Protein AF-A0A023UBC6-F1 (afdb_monomer_lite)

InterPro domains:
  IPR020471 Aldo-keto reductase [PR00069] (31-60)
  IPR020471 Aldo-keto reductase [PR00069] (75-96)
  IPR020471 Aldo-keto reductase [PTHR43827] (3-96)
  IPR023210 NADP-dependent oxidoreductase domain [PF00248] (1-68)
  IPR036812 NAD(P)-dependent oxidoreductase domain superfamily [G3DSA:3.20.20.100] (1-96)
  IPR036812 NAD(P)-dependent oxidoreductase domain superfamily [SSF51430] (1-95)

Organism: Drosophila pseudoobscura pseudoobscura (NCBI:txid46245)

Secondary structure (DSSP, 8-state):
-TTSS-S---EES--HHHHHHHHHH-SS--SEEEEE-BTTB--HHHHHHHHHTTPEEEEESTT---BTTTTBSHHHHSHHHHHHHHHHT--HHHH-

Sequence (96 aa):
VKLGMVRSIGLSNFNMEQVQRVIQCSSSKPVVNQVEVWPGFLQKDLVDYCRYNGIVVTAYSPFGQPNRENHSPTYFFSEGMKRLVKKYKKTSGQIV

pLDDT: mean 96.31, std 2.42, range [87.44, 98.81]

Radius of gyration: 17.17 Å; chains: 1; bounding box: 40×23×48 Å

Foldseek 3Di:
DVVPPDPFAAAEPDALVRLVVCCVPDPHRHQEYEYADEPVRHSVVRCVSCVVVNHHYHHDPHVQPADPVVCPPVVLNDPVLVVVCVVVVDHSVVVD

Structure (mmCIF, N/CA/C/O backbone):
data_AF-A0A023UBC6-F1
#
_entry.id   AF-A0A023UBC6-F1
#
loop_
_atom_site.group_PDB
_atom_site.id
_atom_site.type_symbol
_atom_site.label_atom_id
_atom_site.label_alt_id
_atom_site.label_comp_id
_atom_site.label_asym_id
_atom_site.label_entity_id
_atom_site.label_seq_id
_atom_site.pdbx_PDB_ins_code
_atom_site.Cartn_x
_atom_site.Cartn_y
_atom_site.Cartn_z
_atom_site.occupancy
_atom_site.B_iso_or_equiv
_atom_site.auth_seq_id
_atom_site.auth_comp_id
_atom_site.auth_asym_id
_atom_site.auth_atom_id
_atom_site.pdbx_PDB_model_num
ATOM 1 N N . VAL A 1 1 ? -17.057 7.144 14.342 1.00 90.38 1 VAL A N 1
ATOM 2 C CA . VAL A 1 1 ? -18.067 6.125 13.959 1.00 90.38 1 VAL A CA 1
ATOM 3 C C . VAL A 1 1 ? -19.385 6.316 14.703 1.00 90.38 1 VAL A C 1
ATOM 5 O O . VAL A 1 1 ? -20.372 6.574 14.040 1.00 90.38 1 VAL A O 1
ATOM 8 N N . LYS A 1 2 ? -19.422 6.278 16.047 1.00 93.38 2 LYS A N 1
ATOM 9 C CA . LYS A 1 2 ? -20.675 6.387 16.837 1.00 93.38 2 LYS A CA 1
ATOM 10 C C . LYS A 1 2 ? -21.548 7.613 16.522 1.00 93.38 2 LYS A C 1
ATOM 12 O O . LYS A 1 2 ? -22.760 7.497 16.510 1.00 93.38 2 LYS A O 1
ATOM 17 N N . LEU A 1 3 ? -20.930 8.758 16.223 1.00 96.50 3 LEU A N 1
ATOM 18 C CA . LEU A 1 3 ? -21.635 9.987 15.830 1.00 96.50 3 LEU A CA 1
ATOM 19 C C . LEU A 1 3 ? -22.164 9.975 14.380 1.00 96.50 3 LEU A C 1
ATOM 21 O O . LEU A 1 3 ? -22.684 10.979 13.918 1.00 96.50 3 LEU A O 1
ATOM 25 N N . GLY A 1 4 ? -21.959 8.901 13.611 1.00 96.62 4 GLY A N 1
ATOM 26 C CA . GLY A 1 4 ? -22.412 8.800 12.217 1.00 96.62 4 GLY A CA 1
ATOM 27 C C . GLY A 1 4 ? -21.621 9.624 11.188 1.00 96.62 4 GLY A C 1
ATOM 28 O O . GLY A 1 4 ? -21.862 9.485 9.997 1.00 96.62 4 GLY A O 1
ATOM 29 N N . MET A 1 5 ? -20.639 10.431 11.607 1.00 97.62 5 MET A N 1
ATOM 30 C CA . MET A 1 5 ? -19.865 11.308 10.705 1.00 97.62 5 MET A CA 1
ATOM 31 C C . MET A 1 5 ? -18.929 10.567 9.738 1.00 97.62 5 MET A C 1
ATOM 33 O O . MET A 1 5 ? -18.508 11.118 8.728 1.00 97.62 5 MET A O 1
ATOM 37 N N . VAL A 1 6 ? -18.562 9.326 10.065 1.00 96.94 6 VAL A N 1
ATOM 38 C CA . VAL A 1 6 ? -17.687 8.479 9.246 1.00 96.94 6 VAL A CA 1
ATOM 39 C C . VAL A 1 6 ? -18.208 7.051 9.270 1.00 96.94 6 VAL A C 1
ATOM 41 O O . VAL A 1 6 ? -18.647 6.574 10.321 1.00 96.94 6 VAL A O 1
ATOM 44 N N . ARG A 1 7 ? -18.114 6.362 8.128 1.00 96.44 7 ARG A N 1
ATOM 45 C CA . ARG A 1 7 ? -18.496 4.945 8.006 1.00 96.44 7 ARG A CA 1
ATOM 46 C C . ARG A 1 7 ? -17.457 4.017 8.634 1.00 96.44 7 ARG A C 1
ATOM 48 O O . ARG A 1 7 ? -17.825 3.080 9.331 1.00 96.44 7 ARG A O 1
ATOM 55 N N . SER A 1 8 ? -16.174 4.330 8.444 1.00 96.44 8 SER A N 1
ATOM 56 C CA . SER A 1 8 ? -15.048 3.521 8.917 1.00 96.44 8 SER A CA 1
ATOM 57 C C . SER A 1 8 ? -13.861 4.399 9.317 1.00 96.44 8 SER A C 1
ATOM 59 O O . SER A 1 8 ? -13.783 5.559 8.917 1.00 96.44 8 SER A O 1
ATOM 61 N N . ILE A 1 9 ? -12.936 3.838 10.096 1.00 96.75 9 ILE A N 1
ATOM 62 C CA . ILE A 1 9 ? -11.679 4.479 10.508 1.00 96.75 9 ILE A CA 1
ATOM 63 C C . ILE A 1 9 ? -10.504 3.532 10.251 1.00 96.75 9 ILE A C 1
ATOM 65 O O . ILE A 1 9 ? -10.648 2.313 10.354 1.00 96.75 9 ILE A O 1
ATOM 69 N N . GLY A 1 10 ? -9.348 4.088 9.905 1.00 97.69 10 GLY A N 1
ATOM 70 C CA . GLY A 1 10 ? -8.145 3.331 9.570 1.00 97.69 10 GLY A CA 1
ATOM 71 C C . GLY A 1 10 ? -6.875 4.078 9.958 1.00 97.69 10 GLY A C 1
ATOM 72 O O . GLY A 1 10 ? -6.929 5.110 10.625 1.00 97.69 10 GLY A O 1
ATOM 73 N N . LEU A 1 11 ? -5.745 3.528 9.534 1.00 98.44 11 LEU A N 1
ATOM 74 C CA . LEU A 1 11 ? -4.390 4.000 9.790 1.00 98.44 11 LEU A CA 1
ATOM 75 C C . LEU A 1 11 ? -3.701 4.368 8.469 1.00 98.44 11 LEU A C 1
ATOM 77 O O . LEU A 1 11 ? -4.116 3.931 7.392 1.00 98.44 11 LEU A O 1
ATOM 81 N N . SER A 1 12 ? -2.634 5.158 8.557 1.00 98.50 12 SER A N 1
ATOM 82 C CA . SER A 1 12 ? -1.731 5.433 7.440 1.00 98.50 12 SER A CA 1
ATOM 83 C C . SER A 1 12 ? -0.313 5.603 7.970 1.00 98.50 12 SER A C 1
ATOM 85 O O . SER A 1 12 ? -0.126 6.324 8.949 1.00 98.50 12 SER A O 1
ATOM 87 N N . ASN A 1 13 ? 0.664 4.941 7.346 1.00 98.44 13 ASN A N 1
ATOM 88 C CA . ASN A 1 13 ? 2.072 4.922 7.770 1.00 98.44 13 ASN A CA 1
ATOM 89 C C . ASN A 1 13 ? 2.338 4.273 9.140 1.00 98.44 13 ASN A C 1
ATOM 91 O O . ASN A 1 13 ? 3.257 4.677 9.849 1.00 98.44 13 ASN A O 1
ATOM 95 N N . PHE A 1 14 ? 1.549 3.262 9.524 1.00 98.56 14 PHE A N 1
ATOM 96 C CA . PHE A 1 14 ? 1.768 2.524 10.774 1.00 98.56 14 PHE A CA 1
ATOM 97 C C . PHE A 1 14 ? 2.549 1.237 10.514 1.00 98.56 14 PHE A C 1
ATOM 99 O O . PHE A 1 14 ? 2.168 0.443 9.649 1.00 98.56 14 PHE A O 1
ATOM 106 N N . ASN A 1 15 ? 3.604 1.011 11.298 1.00 98.12 15 ASN A N 1
ATOM 107 C CA . ASN A 1 15 ? 4.350 -0.246 11.304 1.00 98.12 15 ASN A CA 1
ATOM 108 C C . ASN A 1 15 ? 3.633 -1.332 12.136 1.00 98.12 15 ASN A C 1
ATOM 110 O O . ASN A 1 15 ? 2.626 -1.071 12.796 1.00 98.12 15 ASN A O 1
ATOM 114 N N . MET A 1 16 ? 4.160 -2.559 12.124 1.00 97.62 16 MET A N 1
ATOM 115 C CA . MET A 1 16 ? 3.509 -3.717 12.750 1.00 97.62 16 MET A CA 1
ATOM 116 C C . MET A 1 16 ? 3.266 -3.532 14.257 1.00 97.62 16 MET A C 1
ATOM 118 O O . MET A 1 16 ? 2.158 -3.778 14.732 1.00 97.62 16 MET A O 1
ATOM 122 N N . GLU A 1 17 ? 4.260 -3.040 15.000 1.00 97.88 17 GLU A N 1
ATOM 123 C CA . GLU A 1 17 ? 4.150 -2.811 16.448 1.00 97.88 17 GLU A CA 1
ATOM 124 C C . GLU A 1 17 ? 3.111 -1.733 16.782 1.00 97.88 17 GLU A C 1
ATOM 126 O O . GLU A 1 17 ? 2.343 -1.855 17.740 1.00 97.88 17 GLU A O 1
ATOM 131 N N . GLN A 1 18 ? 3.053 -0.673 15.973 1.00 98.19 18 GLN A N 1
ATOM 132 C CA . GLN A 1 18 ? 2.075 0.399 16.137 1.00 98.19 18 GLN A CA 1
ATOM 133 C C . GLN A 1 18 ? 0.657 -0.091 15.821 1.00 98.19 18 GLN A C 1
ATOM 135 O O . GLN A 1 18 ? -0.268 0.216 16.575 1.00 98.19 18 GLN A O 1
ATOM 140 N N . VAL A 1 19 ? 0.477 -0.886 14.758 1.00 98.06 19 VAL A N 1
ATOM 141 C CA . VAL A 1 19 ? -0.816 -1.520 14.445 1.00 98.06 19 VAL A CA 1
ATOM 142 C C . VAL A 1 19 ? -1.254 -2.418 15.603 1.00 98.06 19 VAL A C 1
ATOM 144 O O . VAL A 1 19 ? -2.395 -2.308 16.054 1.00 98.06 19 VAL A O 1
ATOM 147 N N . GLN A 1 20 ? -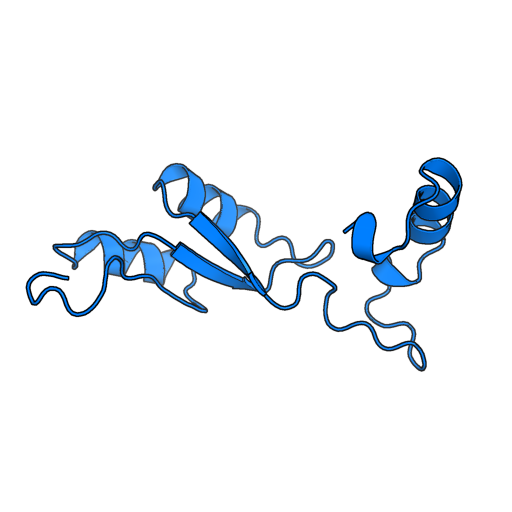0.353 -3.248 16.137 1.00 97.56 20 GLN A N 1
ATOM 148 C CA . GLN A 1 20 ? -0.642 -4.105 17.287 1.00 97.56 20 GLN A CA 1
ATOM 149 C C . GLN A 1 20 ? -1.118 -3.293 18.496 1.00 97.56 20 GLN A C 1
ATOM 151 O O . GLN A 1 20 ? -2.141 -3.622 19.101 1.00 97.56 20 GLN A O 1
ATOM 156 N N . ARG A 1 21 ? -0.419 -2.201 18.819 1.00 97.81 21 ARG A N 1
ATOM 157 C CA . ARG A 1 21 ? -0.786 -1.316 19.931 1.00 97.81 21 ARG A CA 1
ATOM 158 C C . ARG A 1 21 ? -2.165 -0.686 19.730 1.00 97.81 21 ARG A C 1
ATOM 160 O O . ARG A 1 21 ? -2.961 -0.650 20.665 1.00 97.81 21 ARG A O 1
ATOM 167 N N . VAL A 1 22 ? -2.485 -0.236 18.513 1.00 97.31 22 VAL A N 1
ATOM 168 C CA . VAL A 1 22 ? -3.819 0.306 18.196 1.00 97.31 22 VAL A CA 1
ATOM 169 C C . VAL A 1 22 ? -4.903 -0.756 18.372 1.00 97.31 22 VAL A C 1
ATOM 171 O O . VAL A 1 22 ? -5.949 -0.455 18.944 1.00 97.31 22 VAL A O 1
ATOM 174 N N . ILE A 1 23 ? -4.667 -1.993 17.922 1.00 95.94 23 ILE A N 1
ATOM 175 C CA . ILE A 1 23 ? -5.623 -3.097 18.097 1.00 95.94 23 ILE A CA 1
ATOM 176 C C . ILE A 1 23 ? -5.877 -3.366 19.586 1.00 95.94 23 ILE A C 1
ATOM 178 O O . ILE A 1 23 ? -7.024 -3.566 19.975 1.00 95.94 23 ILE A O 1
ATOM 182 N N . GLN A 1 24 ? -4.832 -3.348 20.416 1.00 96.31 24 GLN A N 1
ATOM 183 C CA . GLN A 1 24 ? -4.939 -3.626 21.852 1.00 96.31 24 GLN A CA 1
ATOM 184 C C . GLN A 1 24 ? -5.662 -2.517 22.631 1.00 96.31 24 GLN A C 1
ATOM 186 O O . GLN A 1 24 ? -6.354 -2.810 23.603 1.00 96.31 24 GLN A O 1
ATOM 191 N N . CYS A 1 25 ? -5.509 -1.253 22.226 1.00 94.81 25 CYS A N 1
ATOM 192 C CA . CYS A 1 25 ? -6.041 -0.111 22.976 1.00 94.81 25 CYS A CA 1
ATOM 193 C C . CYS A 1 25 ? -7.364 0.453 22.429 1.00 94.81 25 CYS A C 1
ATOM 195 O O . CYS A 1 25 ? -7.981 1.291 23.086 1.00 94.81 25 CYS A O 1
ATOM 197 N N . SER A 1 26 ? -7.806 0.048 21.235 1.00 89.44 26 SER A N 1
ATOM 198 C CA . SER A 1 26 ? -8.991 0.620 20.583 1.00 89.44 26 SER A CA 1
ATOM 199 C C . SER A 1 26 ? -10.235 -0.256 20.733 1.00 89.44 26 SER A C 1
ATOM 201 O O . SER A 1 26 ? -10.226 -1.437 20.402 1.00 89.44 26 SER A O 1
ATOM 203 N N . SER A 1 27 ? -11.370 0.351 21.100 1.00 87.44 27 SER A N 1
ATOM 204 C CA . SER A 1 27 ? -12.688 -0.308 21.042 1.00 87.44 27 SER A CA 1
ATOM 205 C C . SER A 1 27 ? -13.214 -0.494 19.610 1.00 87.44 27 SER A C 1
ATOM 207 O O . SER A 1 27 ? -14.263 -1.100 19.403 1.00 87.44 27 SER A O 1
ATOM 209 N N . SER A 1 28 ? -12.552 0.087 18.609 1.00 88.94 28 SER A N 1
ATOM 210 C CA . SER A 1 28 ? -12.912 -0.029 17.194 1.00 88.94 28 SER A CA 1
ATOM 211 C C . SER A 1 28 ? -11.670 -0.362 16.385 1.00 88.94 28 SER A C 1
ATOM 213 O O . SER A 1 28 ? -10.781 0.472 16.205 1.00 88.94 28 SER A O 1
ATOM 215 N N . LYS A 1 29 ? -11.612 -1.602 15.906 1.00 92.69 29 LYS A N 1
ATOM 216 C CA . LYS A 1 29 ? -10.501 -2.100 15.103 1.00 92.69 29 LYS A CA 1
ATOM 217 C C . LYS A 1 29 ? -10.372 -1.289 13.801 1.00 92.69 29 LYS A C 1
ATOM 219 O O . LYS A 1 29 ? -11.389 -1.083 13.135 1.00 92.69 29 LYS A O 1
ATOM 224 N N . PRO A 1 30 ? -9.166 -0.818 13.433 1.00 96.88 30 PRO A N 1
ATOM 225 C CA . PRO A 1 30 ? -8.970 -0.107 12.175 1.00 96.88 30 PRO A CA 1
ATOM 226 C C . PRO A 1 30 ? -9.272 -1.033 10.995 1.00 96.88 30 PRO A C 1
ATOM 228 O O . PRO A 1 30 ? -8.914 -2.207 11.025 1.00 96.88 30 PRO A O 1
ATOM 231 N N . VAL A 1 31 ? -9.921 -0.513 9.952 1.00 98.06 31 VAL A N 1
ATOM 232 C CA . VAL A 1 31 ? -10.295 -1.327 8.777 1.00 98.06 31 VAL A CA 1
ATOM 233 C C . VAL A 1 31 ? -9.237 -1.320 7.677 1.00 98.06 31 VAL A C 1
ATOM 235 O O . VAL A 1 31 ? -9.213 -2.217 6.840 1.00 98.06 31 VAL A O 1
ATOM 238 N N . VAL A 1 32 ? -8.378 -0.299 7.664 1.00 98.62 32 VAL A N 1
ATOM 239 C CA . VAL A 1 32 ? -7.350 -0.075 6.643 1.00 98.62 32 VAL A CA 1
ATOM 240 C C . VAL A 1 32 ? -6.044 0.337 7.314 1.00 98.62 32 VAL A C 1
ATOM 242 O O . VAL A 1 32 ? -6.079 1.056 8.312 1.00 98.62 32 VAL A O 1
ATOM 245 N N . ASN A 1 33 ? -4.912 -0.063 6.739 1.00 98.75 33 ASN A N 1
ATOM 246 C CA . ASN A 1 33 ? -3.627 0.608 6.910 1.00 98.75 33 ASN A CA 1
ATOM 247 C C . ASN A 1 33 ? -3.099 1.004 5.522 1.00 98.75 33 ASN A C 1
ATOM 249 O O . ASN A 1 33 ? -2.822 0.139 4.688 1.00 98.75 33 ASN A O 1
ATOM 253 N N . GLN A 1 34 ? -3.023 2.304 5.244 1.00 98.81 34 GLN A N 1
ATOM 254 C CA . GLN A 1 34 ? -2.497 2.819 3.982 1.00 98.81 34 GLN A CA 1
ATOM 255 C C . GLN A 1 34 ? -0.980 3.027 4.101 1.00 98.81 34 GLN A C 1
ATOM 257 O O . GLN A 1 34 ? -0.532 3.836 4.908 1.00 98.81 34 GLN A O 1
ATOM 262 N N . VAL A 1 35 ? -0.183 2.290 3.327 1.00 98.56 35 VAL A N 1
ATOM 263 C CA . VAL A 1 35 ? 1.291 2.278 3.432 1.00 98.56 35 VAL A CA 1
ATOM 264 C C . VAL A 1 35 ? 1.950 2.176 2.055 1.00 98.56 35 VAL A C 1
ATOM 266 O O . VAL A 1 35 ? 1.299 1.798 1.080 1.00 98.56 35 VAL A O 1
ATOM 269 N N . GLU A 1 36 ? 3.235 2.524 1.960 1.00 97.94 36 GLU A N 1
ATOM 270 C CA . GLU A 1 36 ? 3.994 2.421 0.711 1.00 97.94 36 GLU A CA 1
ATOM 271 C C . GLU A 1 36 ? 4.201 0.959 0.338 1.00 97.94 36 GLU A C 1
ATOM 273 O O . GLU A 1 36 ? 4.881 0.231 1.054 1.00 97.94 36 GLU A O 1
ATOM 278 N N . VAL A 1 37 ? 3.634 0.508 -0.776 1.00 97.19 37 VAL A N 1
ATOM 279 C CA . VAL A 1 37 ? 3.848 -0.863 -1.249 1.00 97.19 37 VAL A CA 1
ATOM 280 C C . VAL A 1 37 ? 4.013 -0.840 -2.751 1.00 97.19 37 VAL A C 1
ATOM 282 O O . VAL A 1 37 ? 3.133 -0.374 -3.469 1.00 97.19 37 VAL A O 1
ATOM 285 N N . TRP A 1 38 ? 5.133 -1.367 -3.225 1.00 96.00 38 TRP A N 1
ATOM 286 C CA . TRP A 1 38 ? 5.440 -1.508 -4.646 1.00 96.00 38 TRP A CA 1
ATOM 287 C C . TRP A 1 38 ? 6.434 -2.666 -4.844 1.00 96.00 38 TRP A C 1
ATOM 289 O O . TRP A 1 38 ? 7.006 -3.141 -3.864 1.00 96.00 38 TRP A O 1
ATOM 299 N N . PRO A 1 39 ? 6.667 -3.173 -6.070 1.00 94.38 39 PRO A N 1
ATOM 300 C CA . PRO A 1 39 ? 7.416 -4.419 -6.292 1.00 94.38 39 PRO A CA 1
ATOM 301 C C . PRO A 1 39 ? 8.813 -4.535 -5.651 1.00 94.38 39 PRO A C 1
ATOM 303 O O . PRO A 1 39 ? 9.244 -5.646 -5.355 1.00 94.38 39 PRO A O 1
ATOM 306 N N . GLY A 1 40 ? 9.522 -3.425 -5.422 1.00 92.06 40 GLY A N 1
ATOM 307 C CA . GLY A 1 40 ? 10.809 -3.402 -4.708 1.00 92.06 40 GLY A CA 1
ATOM 308 C C . GLY A 1 40 ? 10.716 -3.015 -3.227 1.00 92.06 40 GLY A C 1
ATOM 309 O O . GLY A 1 40 ? 11.730 -3.025 -2.539 1.00 92.06 40 GLY A O 1
ATOM 310 N N . PHE A 1 41 ? 9.517 -2.719 -2.723 1.00 95.19 41 PHE A N 1
ATOM 311 C CA . PHE A 1 41 ? 9.236 -2.433 -1.318 1.00 95.19 41 PHE A CA 1
ATOM 312 C C . PHE A 1 41 ? 7.895 -3.061 -0.913 1.00 95.19 41 PHE A C 1
ATOM 314 O O . PHE A 1 41 ? 6.869 -2.399 -0.780 1.00 95.19 41 PHE A O 1
ATOM 321 N N . LEU A 1 42 ? 7.891 -4.389 -0.776 1.00 94.38 42 LEU A N 1
ATOM 322 C CA . LEU A 1 42 ? 6.664 -5.170 -0.575 1.00 94.38 42 LEU A CA 1
ATOM 323 C C . LEU A 1 42 ? 6.088 -5.076 0.845 1.00 94.38 42 LEU A C 1
ATOM 325 O O . LEU A 1 42 ? 4.912 -5.370 1.034 1.00 94.38 42 LEU A O 1
ATOM 329 N N . GLN A 1 43 ? 6.922 -4.746 1.839 1.00 96.00 43 GLN A N 1
ATOM 330 C CA . GLN A 1 43 ? 6.570 -4.766 3.266 1.00 96.00 43 GLN A CA 1
ATOM 331 C C . GLN A 1 43 ? 5.825 -6.049 3.696 1.00 96.00 43 GLN A C 1
ATOM 333 O O . GLN A 1 43 ? 4.832 -5.986 4.419 1.00 96.00 43 GLN A O 1
ATOM 338 N N . LYS A 1 44 ? 6.286 -7.220 3.225 1.00 97.12 44 LYS A N 1
ATOM 339 C CA . LYS A 1 44 ? 5.542 -8.491 3.297 1.00 97.12 44 LYS A CA 1
ATOM 340 C C . LYS A 1 44 ? 5.019 -8.805 4.702 1.00 97.12 44 LYS A C 1
ATOM 342 O O . LYS A 1 44 ? 3.838 -9.100 4.837 1.00 97.12 44 LYS A O 1
ATOM 347 N N . ASP A 1 45 ? 5.855 -8.676 5.728 1.00 98.00 45 ASP A N 1
ATOM 348 C CA . ASP A 1 45 ? 5.463 -9.005 7.103 1.00 98.00 45 ASP A CA 1
ATOM 349 C C . ASP A 1 45 ? 4.362 -8.074 7.628 1.00 98.00 45 ASP A C 1
ATOM 351 O O . ASP A 1 45 ? 3.390 -8.536 8.219 1.00 98.00 45 ASP A O 1
ATOM 355 N N . LEU A 1 46 ? 4.447 -6.769 7.339 1.00 98.38 46 LEU A N 1
ATOM 356 C CA . LEU A 1 46 ? 3.396 -5.808 7.687 1.00 98.38 46 LEU A CA 1
ATOM 357 C C . LEU A 1 46 ? 2.097 -6.097 6.926 1.00 98.38 46 LEU A C 1
ATOM 359 O O . LEU A 1 46 ? 1.012 -6.031 7.509 1.00 98.38 46 LEU A O 1
ATOM 363 N N . VAL A 1 47 ? 2.199 -6.408 5.632 1.00 98.25 47 VAL A N 1
ATOM 364 C CA . VAL A 1 47 ? 1.042 -6.715 4.785 1.00 98.25 47 VAL A CA 1
ATOM 365 C C . VAL A 1 47 ? 0.342 -7.979 5.270 1.00 98.25 47 VAL A C 1
ATOM 367 O O . VAL A 1 47 ? -0.882 -7.984 5.425 1.00 98.25 47 VAL A O 1
ATOM 370 N N . ASP A 1 48 ? 1.105 -9.030 5.551 1.00 98.31 48 ASP A N 1
ATOM 371 C CA . ASP A 1 48 ? 0.581 -10.298 6.045 1.00 98.31 48 ASP A CA 1
ATOM 372 C C . ASP A 1 48 ? 0.003 -10.139 7.456 1.00 98.31 48 ASP A C 1
ATOM 374 O O . ASP A 1 48 ? -1.081 -10.655 7.726 1.00 98.31 48 ASP A O 1
ATOM 378 N N . TYR A 1 49 ? 0.636 -9.341 8.323 1.00 98.31 49 TYR A N 1
ATOM 379 C CA . TYR A 1 49 ? 0.099 -9.017 9.644 1.00 98.31 49 TYR A CA 1
ATOM 380 C C . TYR A 1 49 ? -1.231 -8.256 9.563 1.00 98.31 49 TYR A C 1
ATOM 382 O O . TYR A 1 49 ? -2.185 -8.601 10.267 1.00 98.31 49 TYR A O 1
ATOM 390 N N . CYS A 1 50 ? -1.333 -7.247 8.690 1.00 98.38 50 CYS A N 1
ATOM 391 C CA . CYS A 1 50 ? -2.589 -6.531 8.461 1.00 98.38 50 CYS A CA 1
ATOM 392 C C . CYS A 1 50 ? -3.674 -7.495 7.960 1.00 98.38 50 CYS A C 1
ATOM 394 O O . CYS A 1 50 ? -4.757 -7.543 8.544 1.00 98.38 50 CYS A O 1
ATOM 396 N N . ARG A 1 51 ? -3.366 -8.328 6.956 1.00 97.75 51 ARG A N 1
ATOM 397 C CA . ARG A 1 51 ? -4.300 -9.319 6.393 1.00 97.75 51 ARG A CA 1
ATOM 398 C C . ARG A 1 51 ? -4.759 -10.354 7.415 1.00 97.75 51 ARG A C 1
ATOM 400 O O . ARG A 1 51 ? -5.956 -10.614 7.493 1.00 97.75 51 ARG A O 1
ATOM 407 N N . TYR A 1 52 ? -3.845 -10.902 8.215 1.00 98.00 52 TYR A N 1
ATOM 408 C CA . TYR A 1 52 ? -4.167 -11.834 9.300 1.00 98.00 52 TYR A CA 1
ATOM 409 C C . TYR A 1 52 ? -5.143 -11.204 10.298 1.00 98.00 52 TYR A C 1
ATOM 411 O O . TYR A 1 52 ? -6.106 -11.826 10.739 1.00 98.00 52 TYR A O 1
ATOM 419 N N . ASN A 1 53 ? -4.948 -9.919 10.588 1.00 97.38 53 ASN A N 1
ATOM 420 C CA . ASN A 1 53 ? -5.857 -9.147 11.414 1.00 97.38 53 ASN A CA 1
ATOM 421 C C . ASN A 1 53 ? -7.076 -8.618 10.637 1.00 97.38 53 ASN A C 1
ATOM 423 O O . ASN A 1 53 ? -7.797 -7.798 11.183 1.00 97.38 53 ASN A O 1
ATOM 427 N N . GLY A 1 54 ? -7.371 -9.026 9.404 1.00 97.69 54 GLY A N 1
ATOM 428 C CA . GLY A 1 54 ? -8.529 -8.507 8.658 1.00 97.69 54 GLY A CA 1
ATOM 429 C C . GLY A 1 54 ? -8.499 -6.987 8.420 1.00 97.69 54 GLY A C 1
ATOM 430 O O . GLY A 1 54 ? -9.549 -6.367 8.272 1.00 97.69 54 GLY A O 1
ATOM 431 N N . ILE A 1 55 ? -7.308 -6.385 8.422 1.00 98.38 55 ILE A N 1
ATOM 432 C CA . ILE A 1 55 ? -7.053 -4.987 8.071 1.00 98.38 55 ILE A CA 1
ATOM 433 C C . ILE A 1 55 ? -6.649 -4.954 6.597 1.00 98.38 55 ILE A C 1
ATOM 435 O O . ILE A 1 55 ? -5.682 -5.601 6.188 1.00 98.38 55 ILE A O 1
ATOM 439 N N . VAL A 1 56 ? -7.376 -4.187 5.788 1.00 98.50 56 VAL A N 1
ATOM 440 C CA . VAL A 1 56 ? -7.061 -4.013 4.367 1.00 98.50 56 VAL A CA 1
ATOM 441 C C . VAL A 1 56 ? -5.812 -3.147 4.223 1.00 98.50 56 VAL A C 1
ATOM 443 O O . VAL A 1 56 ? -5.695 -2.094 4.845 1.00 98.50 56 VAL A O 1
ATOM 446 N N . VAL A 1 57 ? -4.878 -3.560 3.372 1.00 98.50 57 VAL A N 1
ATOM 447 C CA . VAL A 1 57 ? -3.747 -2.707 3.000 1.00 98.50 57 VAL A CA 1
ATOM 448 C C . VAL A 1 57 ? -4.103 -1.924 1.749 1.00 98.50 57 VAL A C 1
ATOM 450 O O . VAL A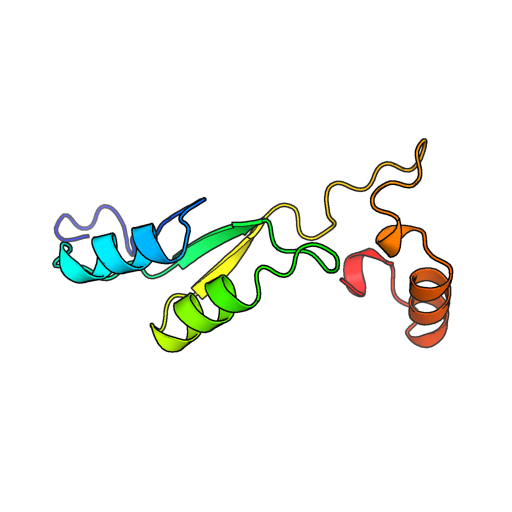 1 57 ? -4.442 -2.515 0.725 1.00 98.50 57 VAL A O 1
ATOM 453 N N . THR A 1 58 ? -3.976 -0.602 1.827 1.00 98.56 58 THR A N 1
ATOM 454 C CA . THR A 1 58 ? -4.061 0.277 0.656 1.00 98.56 58 THR A CA 1
ATOM 455 C C . THR A 1 58 ? -2.655 0.731 0.295 1.00 98.56 58 THR A C 1
ATOM 457 O O . THR A 1 58 ? -2.032 1.468 1.054 1.00 98.56 58 THR A O 1
ATOM 460 N N . ALA A 1 59 ? -2.152 0.294 -0.857 1.00 98.06 59 ALA A N 1
ATOM 461 C CA . ALA A 1 59 ? -0.841 0.698 -1.347 1.00 98.06 59 ALA A CA 1
ATOM 462 C C . ALA A 1 59 ? -0.876 2.154 -1.838 1.00 98.06 59 ALA A C 1
ATOM 464 O O . ALA A 1 59 ? -1.634 2.473 -2.757 1.00 98.06 59 ALA A O 1
ATOM 465 N N . TYR A 1 60 ? -0.055 3.031 -1.255 1.00 98.00 60 TYR A N 1
ATOM 466 C CA . TYR A 1 60 ? 0.282 4.313 -1.883 1.00 98.00 60 TYR A CA 1
ATOM 467 C C . TYR A 1 60 ? 1.629 4.214 -2.609 1.00 98.00 60 TYR A C 1
ATOM 469 O O . TYR A 1 60 ? 2.414 3.300 -2.357 1.00 98.00 60 TYR A O 1
ATOM 477 N N . SER A 1 61 ? 1.881 5.149 -3.534 1.00 96.50 61 SER A N 1
ATOM 478 C CA . SER A 1 61 ? 3.047 5.125 -4.433 1.00 96.50 61 SER A CA 1
ATOM 479 C C . SER A 1 61 ? 3.265 3.748 -5.079 1.00 96.50 61 SER A C 1
ATOM 481 O O . SER A 1 61 ? 4.390 3.252 -5.075 1.00 96.50 61 SER A O 1
ATOM 483 N N . PRO A 1 62 ? 2.225 3.122 -5.671 1.00 96.56 62 PRO A N 1
ATOM 484 C CA . PRO A 1 62 ? 2.290 1.726 -6.112 1.00 96.56 62 PRO A CA 1
ATOM 485 C C . PRO A 1 62 ? 3.350 1.478 -7.191 1.00 96.56 62 PRO A C 1
ATOM 487 O O . PRO A 1 62 ? 3.818 0.358 -7.357 1.00 96.56 62 PRO A O 1
ATOM 490 N N . PHE A 1 63 ? 3.781 2.527 -7.900 1.00 96.31 63 PHE A N 1
ATOM 491 C CA . PHE A 1 63 ? 4.848 2.447 -8.895 1.00 96.31 63 PHE A CA 1
ATOM 492 C C . PHE A 1 63 ? 6.252 2.747 -8.340 1.00 96.31 63 PHE A C 1
ATOM 494 O O . PHE A 1 63 ? 7.222 2.623 -9.084 1.00 96.31 63 PHE A O 1
ATOM 501 N N . GLY A 1 64 ? 6.388 3.116 -7.064 1.00 94.25 64 GLY A N 1
ATOM 502 C CA . GLY A 1 64 ? 7.659 3.522 -6.454 1.00 94.25 64 GLY A CA 1
ATOM 503 C C . GLY A 1 64 ? 8.191 4.865 -6.969 1.00 94.25 64 GLY A C 1
ATOM 504 O O . GLY A 1 64 ? 9.396 5.054 -7.036 1.00 94.25 64 GLY A O 1
ATOM 505 N N . GLN A 1 65 ? 7.291 5.777 -7.361 1.00 94.25 65 GLN A N 1
ATOM 506 C CA . GLN A 1 65 ? 7.606 7.123 -7.876 1.00 94.25 65 GLN A CA 1
ATOM 507 C C . GLN A 1 65 ? 8.534 7.115 -9.112 1.00 94.25 65 GLN A C 1
ATOM 509 O O . GLN A 1 65 ? 9.652 7.627 -9.060 1.00 94.25 65 GLN A O 1
ATOM 514 N N . PRO A 1 66 ? 8.087 6.538 -10.245 1.00 93.69 66 PRO A N 1
ATOM 515 C CA . PRO A 1 66 ? 8.924 6.377 -11.422 1.00 93.69 66 PRO A CA 1
ATOM 516 C C . PRO A 1 66 ? 9.353 7.719 -12.026 1.00 93.69 66 PRO A C 1
ATOM 518 O O . PRO A 1 66 ? 8.517 8.528 -12.426 1.00 93.69 66 PRO A O 1
ATOM 521 N N . ASN A 1 67 ? 10.660 7.908 -12.177 1.00 94.31 67 ASN A N 1
ATOM 522 C CA . ASN A 1 67 ? 11.300 9.007 -12.881 1.00 94.31 67 ASN A CA 1
ATOM 523 C C . ASN A 1 67 ? 12.083 8.449 -14.085 1.00 94.31 67 ASN A C 1
ATOM 525 O O . ASN A 1 67 ? 12.921 7.555 -13.969 1.00 94.31 67 ASN A O 1
ATOM 529 N N . ARG A 1 68 ? 11.762 8.970 -15.274 1.00 90.88 68 ARG A N 1
ATOM 530 C CA . ARG A 1 68 ? 12.335 8.516 -16.549 1.00 90.88 68 ARG A CA 1
ATOM 531 C C . ARG A 1 68 ? 13.765 8.993 -16.774 1.00 90.88 68 ARG A C 1
ATOM 533 O O . ARG A 1 68 ? 14.512 8.301 -17.451 1.00 90.88 68 ARG A O 1
ATOM 540 N N . GLU A 1 69 ? 14.139 10.150 -16.238 1.00 94.06 69 GLU A N 1
ATOM 541 C CA . GLU A 1 69 ? 15.466 10.740 -16.444 1.00 94.06 69 GLU A CA 1
ATOM 542 C C . GLU A 1 69 ? 16.539 9.886 -15.768 1.00 94.06 69 GLU A C 1
ATOM 544 O O . GLU A 1 69 ? 17.547 9.532 -16.375 1.00 94.06 69 GLU A O 1
ATOM 549 N N . ASN A 1 70 ? 16.276 9.472 -14.529 1.00 94.50 70 ASN A N 1
ATOM 550 C CA . ASN A 1 70 ? 17.202 8.670 -13.731 1.00 94.50 70 ASN A CA 1
ATOM 551 C C . ASN A 1 70 ? 16.872 7.166 -13.716 1.00 94.50 70 ASN A C 1
ATOM 553 O O . ASN A 1 70 ? 17.560 6.407 -13.039 1.00 94.50 70 ASN A O 1
ATOM 557 N N . HIS A 1 71 ? 15.840 6.730 -14.448 1.00 90.62 71 HIS A N 1
ATOM 558 C CA . HIS A 1 71 ? 15.387 5.335 -14.512 1.00 90.62 71 HIS A CA 1
ATOM 559 C C . HIS A 1 71 ? 15.123 4.700 -13.129 1.00 90.62 71 HIS A C 1
ATOM 561 O O . HIS A 1 71 ? 15.333 3.500 -12.931 1.00 90.62 71 HIS A O 1
ATOM 567 N N . SER A 1 72 ? 14.637 5.494 -12.173 1.00 93.06 72 SER A N 1
ATOM 568 C CA . SER A 1 72 ? 14.283 5.042 -10.824 1.00 93.06 72 SER A CA 1
ATOM 569 C C . SER A 1 72 ? 12.766 4.902 -10.677 1.00 93.06 72 SER A C 1
ATOM 571 O O . SER A 1 72 ? 12.063 5.778 -11.163 1.00 93.06 72 SER A O 1
ATOM 573 N N . PRO A 1 73 ? 12.226 3.861 -10.022 1.00 94.25 73 PRO A N 1
ATOM 574 C CA . PRO A 1 73 ? 12.948 2.727 -9.468 1.00 94.25 73 PRO A CA 1
ATOM 575 C C . PRO A 1 73 ? 13.322 1.736 -10.576 1.00 94.25 73 PRO A C 1
ATOM 577 O O . PRO A 1 73 ? 12.557 1.504 -11.516 1.00 94.25 73 PRO A O 1
ATOM 580 N N . THR A 1 74 ? 14.482 1.090 -10.432 1.00 93.19 74 THR A N 1
ATOM 581 C CA . THR A 1 74 ? 15.087 0.228 -11.463 1.00 93.19 74 THR A CA 1
ATOM 582 C C . THR A 1 74 ? 14.128 -0.832 -12.006 1.0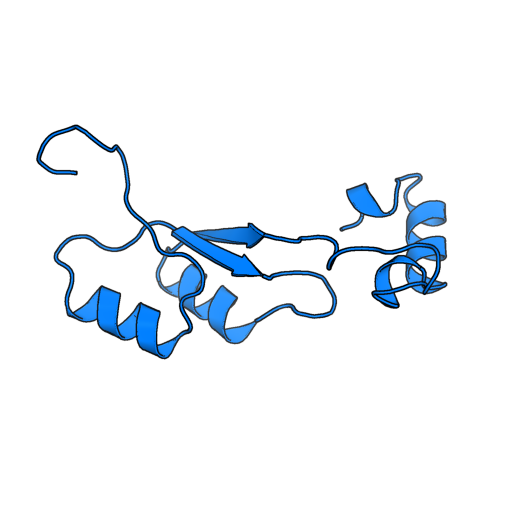0 93.19 74 THR A C 1
ATOM 584 O O . THR A 1 74 ? 14.143 -1.127 -13.201 1.00 93.19 74 THR A O 1
ATOM 587 N N . TYR A 1 75 ? 13.256 -1.400 -11.161 1.00 93.56 75 TYR A N 1
ATOM 588 C CA . TYR A 1 75 ? 12.325 -2.448 -11.588 1.00 93.56 75 TYR A CA 1
ATOM 589 C C . TYR A 1 75 ? 11.373 -1.964 -12.697 1.00 93.56 75 TYR A C 1
ATOM 591 O O . TYR A 1 75 ? 11.107 -2.724 -13.631 1.00 93.56 75 TYR A O 1
ATOM 599 N N . PHE A 1 76 ? 10.911 -0.707 -12.635 1.00 95.38 76 PHE A N 1
ATOM 600 C CA . PHE A 1 76 ? 9.897 -0.155 -13.539 1.00 95.38 76 PHE A CA 1
ATOM 601 C C . PHE A 1 76 ? 10.439 0.060 -14.961 1.00 95.38 76 PHE A C 1
ATOM 603 O O . PHE A 1 76 ? 9.690 -0.020 -15.936 1.00 95.38 76 PHE A O 1
ATOM 610 N N . PHE A 1 77 ? 11.754 0.263 -15.085 1.00 94.94 77 PHE A N 1
ATOM 611 C CA . PHE A 1 77 ? 12.461 0.470 -16.354 1.00 94.94 77 PHE A CA 1
ATOM 612 C C . PHE A 1 77 ? 13.319 -0.732 -16.789 1.00 94.94 77 PHE A C 1
ATOM 614 O O . PHE A 1 77 ? 13.966 -0.691 -17.837 1.00 94.94 77 PHE A O 1
ATOM 621 N N . SER A 1 78 ? 13.313 -1.814 -16.005 1.00 95.00 78 SER A N 1
ATOM 622 C CA . SER A 1 78 ? 14.135 -3.005 -16.230 1.00 95.00 78 SER A CA 1
ATOM 623 C C . SER A 1 78 ? 13.776 -3.772 -17.510 1.00 95.00 78 SER A C 1
ATOM 625 O O . SER A 1 78 ? 12.632 -3.775 -17.973 1.00 95.00 78 SER A O 1
ATOM 627 N N . GLU A 1 79 ? 14.731 -4.553 -18.027 1.00 96.56 79 GLU A N 1
ATOM 628 C CA . GLU A 1 79 ? 14.467 -5.533 -19.093 1.00 96.56 79 GLU A CA 1
ATOM 629 C C . GLU A 1 79 ? 13.405 -6.565 -18.684 1.00 96.56 79 GLU A C 1
ATOM 631 O O . GLU A 1 79 ? 12.643 -7.046 -19.522 1.00 96.56 79 GLU A O 1
ATOM 636 N N . GLY A 1 80 ? 13.304 -6.882 -17.388 1.00 96.31 80 GLY A N 1
ATOM 637 C CA . GLY A 1 80 ? 12.231 -7.718 -16.849 1.00 96.31 80 GLY A CA 1
ATOM 638 C C . GLY A 1 80 ? 10.850 -7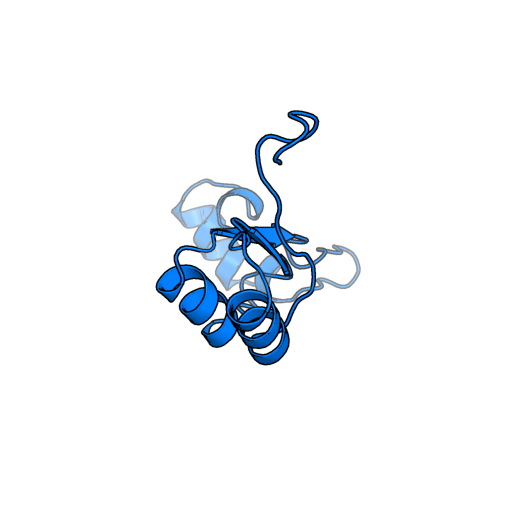.126 -17.119 1.00 96.31 80 GLY A C 1
ATOM 639 O O . GLY A 1 80 ? 9.993 -7.809 -17.681 1.00 96.31 80 GLY A O 1
ATOM 640 N N . MET A 1 81 ? 10.663 -5.841 -16.807 1.00 96.44 81 MET A N 1
ATOM 641 C CA . MET A 1 81 ? 9.416 -5.132 -17.090 1.00 96.44 81 MET A CA 1
ATOM 642 C C . MET A 1 81 ? 9.128 -5.078 -18.595 1.00 96.44 81 MET A C 1
ATOM 644 O O . MET A 1 81 ? 8.021 -5.415 -19.012 1.00 96.44 81 MET A O 1
ATOM 648 N N . LYS A 1 82 ? 10.127 -4.767 -19.434 1.00 96.94 82 LYS A N 1
ATOM 649 C CA . LYS A 1 82 ? 9.965 -4.765 -20.904 1.00 96.94 82 LYS A CA 1
ATOM 650 C C . LYS A 1 82 ? 9.503 -6.125 -21.442 1.00 96.94 82 LYS A C 1
ATOM 652 O O . LYS A 1 82 ? 8.622 -6.180 -22.306 1.00 96.94 82 LYS A O 1
ATOM 657 N N . ARG A 1 83 ? 10.037 -7.233 -20.909 1.00 98.31 83 ARG A N 1
ATOM 658 C CA . ARG A 1 83 ? 9.579 -8.590 -21.261 1.00 98.31 83 ARG A CA 1
ATOM 659 C C . ARG A 1 83 ? 8.118 -8.821 -20.876 1.00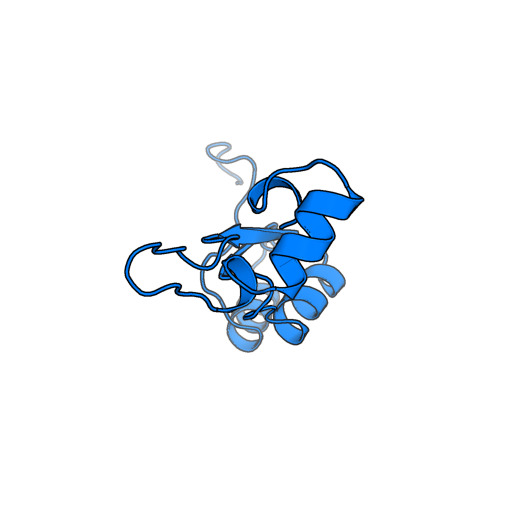 98.31 83 ARG A C 1
ATOM 661 O O . ARG A 1 83 ? 7.376 -9.379 -21.683 1.00 98.31 83 ARG A O 1
ATOM 668 N N . LEU A 1 84 ? 7.697 -8.397 -19.682 1.00 98.19 84 LEU A N 1
ATOM 669 C CA . LEU A 1 84 ? 6.310 -8.550 -19.225 1.00 98.19 84 LEU A CA 1
ATOM 670 C C . LEU A 1 84 ? 5.345 -7.702 -20.073 1.00 98.19 84 LEU A C 1
ATOM 672 O O . LEU A 1 84 ? 4.320 -8.219 -20.518 1.00 98.19 84 LEU A O 1
ATOM 676 N N . VAL A 1 85 ? 5.715 -6.454 -20.382 1.00 98.19 85 VAL A N 1
ATOM 677 C CA . VAL A 1 85 ? 4.975 -5.549 -21.286 1.00 98.19 85 VAL A CA 1
ATOM 678 C C . VAL A 1 85 ? 4.742 -6.206 -22.644 1.00 98.19 85 VAL A C 1
ATOM 680 O O . VAL A 1 85 ? 3.600 -6.285 -23.106 1.00 98.19 85 VAL A O 1
ATOM 683 N N . LYS A 1 86 ? 5.798 -6.761 -23.254 1.00 98.44 86 LYS A N 1
ATOM 684 C CA . LYS A 1 86 ? 5.699 -7.465 -24.541 1.00 98.44 86 LYS A CA 1
ATOM 685 C C . LYS A 1 86 ? 4.842 -8.729 -24.445 1.00 98.44 86 LYS A C 1
ATOM 687 O O . LYS A 1 86 ? 4.018 -8.967 -25.326 1.00 98.44 8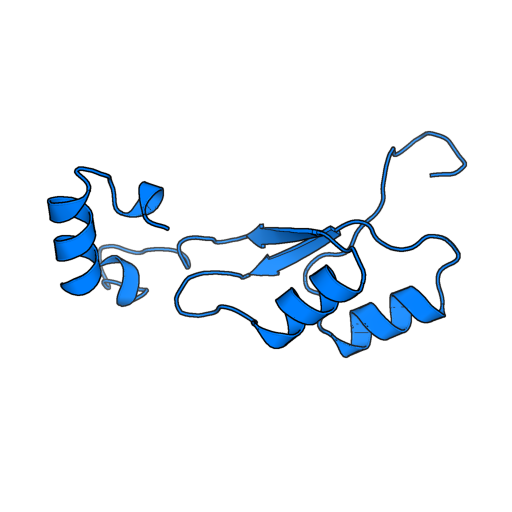6 LYS A O 1
ATOM 692 N N . LYS A 1 87 ? 5.023 -9.532 -23.390 1.00 98.62 87 LYS A N 1
ATOM 693 C CA . LYS A 1 87 ? 4.297 -10.796 -23.188 1.00 98.62 87 LYS A CA 1
ATOM 694 C C . LYS A 1 87 ? 2.793 -10.573 -23.032 1.00 98.62 87 LYS A C 1
ATOM 696 O O . LYS A 1 87 ? 2.011 -11.273 -23.667 1.00 98.62 87 LYS A O 1
ATOM 701 N N . TYR A 1 88 ? 2.394 -9.617 -22.196 1.00 98.44 88 TYR A N 1
ATOM 702 C CA . TYR A 1 88 ? 0.988 -9.414 -21.837 1.00 98.44 88 TYR A CA 1
ATOM 703 C C . TYR A 1 88 ? 0.280 -8.343 -22.670 1.00 98.44 88 TYR A C 1
ATOM 705 O O . TYR A 1 88 ? -0.938 -8.211 -22.563 1.00 98.44 88 TYR A O 1
ATOM 713 N N . LYS A 1 89 ? 1.009 -7.604 -23.519 1.00 98.19 89 LYS A N 1
ATOM 714 C CA . LYS A 1 89 ? 0.478 -6.476 -24.305 1.00 98.19 89 LYS A CA 1
ATOM 715 C C . LYS A 1 89 ? -0.201 -5.433 -23.401 1.00 98.19 89 LYS A C 1
ATOM 717 O O . LYS A 1 89 ? -1.307 -4.972 -23.682 1.00 98.19 89 LYS A O 1
ATOM 722 N N . LYS A 1 90 ? 0.454 -5.109 -22.283 1.00 98.38 90 LYS A N 1
ATOM 723 C CA . LYS A 1 90 ? -0.000 -4.160 -21.250 1.00 98.38 90 LYS A CA 1
ATOM 724 C C . LYS A 1 90 ? 1.074 -3.119 -20.970 1.00 98.38 90 LYS A C 1
ATOM 726 O O . LYS A 1 90 ? 2.247 -3.376 -21.217 1.00 98.38 90 LYS A O 1
ATOM 731 N N . THR A 1 91 ? 0.684 -1.956 -20.455 1.00 97.19 91 THR A N 1
ATOM 732 C CA . THR A 1 91 ? 1.644 -0.929 -20.015 1.00 97.19 91 THR A CA 1
ATOM 733 C C . THR A 1 91 ? 2.326 -1.352 -18.712 1.00 97.19 91 THR A C 1
ATOM 735 O O . THR A 1 91 ? 1.769 -2.149 -17.962 1.00 97.19 91 THR A O 1
ATOM 738 N N . SER A 1 92 ? 3.499 -0.793 -18.388 1.00 95.56 92 SER A N 1
ATOM 739 C CA . SER A 1 92 ? 4.171 -1.087 -17.110 1.00 95.56 92 SER A CA 1
ATOM 740 C C . SER A 1 92 ? 3.261 -0.825 -15.903 1.00 95.56 92 SER A C 1
ATOM 742 O O . SER A 1 92 ? 3.232 -1.621 -14.976 1.00 95.56 92 SER A O 1
ATOM 744 N N . GLY A 1 93 ? 2.453 0.242 -15.948 1.00 95.62 93 GLY A N 1
ATOM 745 C CA . GLY A 1 93 ? 1.509 0.577 -14.877 1.00 95.62 93 GLY A CA 1
ATOM 746 C C . GLY A 1 93 ? 0.279 -0.333 -14.781 1.00 95.62 93 GLY A C 1
ATOM 747 O O . GLY A 1 93 ? -0.432 -0.251 -13.796 1.00 95.62 93 GLY A O 1
ATOM 748 N N . GLN A 1 94 ? 0.006 -1.168 -15.788 1.00 97.50 94 GLN A N 1
ATOM 749 C CA . GLN A 1 94 ? -1.016 -2.225 -15.716 1.00 97.50 94 GLN A CA 1
ATOM 750 C C . GLN A 1 94 ? -0.443 -3.565 -15.234 1.00 97.50 94 GLN A C 1
ATOM 752 O O . GLN A 1 94 ? -1.204 -4.491 -14.968 1.00 97.50 94 GLN A O 1
ATOM 757 N N . ILE A 1 95 ? 0.886 -3.708 -15.243 1.00 96.62 95 ILE A N 1
ATOM 758 C CA . ILE A 1 95 ? 1.590 -4.917 -14.797 1.00 96.62 95 ILE A CA 1
ATOM 759 C C . ILE A 1 95 ? 1.887 -4.855 -13.304 1.00 96.62 95 ILE A C 1
ATOM 761 O O . ILE A 1 95 ? 1.896 -5.896 -12.649 1.00 96.62 95 ILE A O 1
ATOM 765 N N . VAL A 1 96 ? 2.153 -3.650 -12.803 1.00 93.88 96 VAL A N 1
ATOM 766 C CA . VAL A 1 96 ? 2.183 -3.342 -11.371 1.00 93.88 96 VAL A CA 1
ATOM 767 C C . VAL A 1 96 ? 0.763 -3.311 -10.829 1.00 93.88 96 VAL A C 1
ATOM 769 O O . VAL A 1 96 ? 0.548 -3.928 -9.766 1.00 93.88 96 VAL A O 1
#